Protein AF-A0A1S1TRV1-F1 (afdb_monomer_lite)

pLDDT: mean 74.4, std 16.66, range [45.53, 96.62]

Secondary structure (DSSP, 8-state):
--THHHHHHHHHHHHHHHHHHHHHHHHHHHHHHHHHHHHHHHHHHHHHHSSTTGGGSS---------TTS---SPPPP-

Structure (mmCIF, N/CA/C/O backbone):
data_AF-A0A1S1TRV1-F1
#
_entry.id   AF-A0A1S1TRV1-F1
#
loop_
_atom_site.group_PDB
_atom_site.id
_atom_site.type_symbol
_atom_site.label_atom_id
_atom_site.label_alt_id
_atom_site.label_comp_id
_atom_site.label_asym_id
_atom_site.label_entity_id
_atom_site.label_seq_id
_atom_site.pdbx_PDB_ins_code
_atom_site.Cartn_x
_atom_site.Cartn_y
_atom_site.Cartn_z
_atom_site.occupancy
_atom_site.B_iso_or_equiv
_atom_site.auth_seq_id
_atom_site.auth_comp_id
_atom_site.auth_asym_id
_atom_site.auth_atom_id
_atom_site.pdbx_PDB_model_num
ATOM 1 N N . MET A 1 1 ? -33.660 18.213 39.019 1.00 45.53 1 MET A N 1
ATOM 2 C CA . MET A 1 1 ? -33.313 17.993 37.598 1.00 45.53 1 MET A CA 1
ATOM 3 C C . MET A 1 1 ? -31.802 17.795 37.501 1.00 45.53 1 MET A C 1
ATOM 5 O O . MET A 1 1 ? -31.077 18.755 37.701 1.00 45.53 1 MET A O 1
ATOM 9 N N . THR A 1 2 ? -31.318 16.561 37.320 1.00 56.38 2 THR A N 1
ATOM 10 C CA . THR A 1 2 ? -29.876 16.197 37.381 1.00 56.38 2 THR A CA 1
ATOM 11 C C . THR A 1 2 ? -29.408 15.355 36.182 1.00 56.38 2 THR A C 1
ATOM 13 O O . THR A 1 2 ? -28.341 14.753 36.216 1.00 56.38 2 THR A O 1
ATOM 16 N N . THR A 1 3 ? -30.172 15.314 35.089 1.00 58.94 3 THR A N 1
ATOM 17 C CA . THR A 1 3 ? -29.944 14.383 33.966 1.00 58.94 3 THR A CA 1
ATOM 18 C C . THR A 1 3 ? -28.796 14.764 33.014 1.00 58.94 3 THR A C 1
ATOM 20 O O . THR A 1 3 ? -28.391 13.937 32.205 1.00 58.94 3 THR A O 1
ATOM 23 N N . GLY A 1 4 ? -28.210 15.964 33.114 1.00 62.19 4 GLY A N 1
ATOM 24 C CA . GLY A 1 4 ? -27.235 16.463 32.126 1.00 62.19 4 GLY A CA 1
ATOM 25 C C . GLY A 1 4 ? -25.794 15.933 32.239 1.00 62.19 4 GLY A C 1
ATOM 26 O O . GLY A 1 4 ? -25.034 16.011 31.274 1.00 62.19 4 GLY A O 1
ATOM 27 N N . THR A 1 5 ? -25.374 15.397 33.389 1.00 66.94 5 THR A N 1
ATOM 28 C CA . THR A 1 5 ? -23.976 14.955 33.594 1.00 66.94 5 THR A CA 1
ATOM 29 C C . THR A 1 5 ? -23.725 13.528 33.104 1.00 66.94 5 THR A C 1
ATOM 31 O O . THR A 1 5 ? -22.659 13.243 32.555 1.00 66.94 5 THR A O 1
ATOM 34 N N . ALA A 1 6 ? -24.715 12.644 33.243 1.00 67.25 6 ALA A N 1
ATOM 35 C CA . ALA A 1 6 ? -24.616 11.244 32.834 1.00 67.25 6 ALA A CA 1
ATOM 36 C C . ALA A 1 6 ? -24.613 11.079 31.302 1.00 67.25 6 ALA A C 1
ATOM 38 O O . ALA A 1 6 ? -23.795 10.333 30.761 1.00 67.25 6 ALA A O 1
ATOM 39 N N . GLU A 1 7 ? -25.461 11.827 30.591 1.00 71.94 7 GLU A N 1
ATOM 40 C CA . GLU A 1 7 ? -25.560 11.773 29.125 1.00 71.94 7 GLU A CA 1
ATOM 41 C C . GLU A 1 7 ? -24.273 12.251 28.437 1.00 71.94 7 GLU A C 1
ATOM 43 O O . GLU A 1 7 ? -23.771 11.623 27.503 1.00 71.94 7 GLU A O 1
ATOM 48 N N . ARG A 1 8 ? -23.676 13.331 28.957 1.00 75.31 8 ARG A N 1
ATOM 49 C CA . ARG A 1 8 ? -22.423 13.883 28.430 1.00 75.31 8 ARG A CA 1
ATOM 50 C C . ARG A 1 8 ? -21.242 12.931 28.612 1.00 75.31 8 ARG A C 1
ATOM 52 O O . ARG A 1 8 ? -20.377 12.864 27.741 1.00 75.31 8 ARG A O 1
ATOM 59 N N . SER A 1 9 ? -21.201 12.204 29.727 1.00 77.31 9 SER A N 1
ATOM 60 C CA . SER A 1 9 ? -20.173 11.189 29.976 1.00 77.31 9 SER A CA 1
ATOM 61 C C . SER A 1 9 ? -20.282 10.032 28.977 1.00 77.31 9 SER A C 1
ATOM 63 O O . SER A 1 9 ? -19.285 9.655 28.361 1.00 77.31 9 SER A O 1
ATOM 65 N N . LYS A 1 10 ? -21.506 9.545 28.739 1.00 78.12 10 LYS A N 1
ATOM 66 C CA . LYS A 1 10 ? -21.781 8.449 27.801 1.00 78.12 10 LYS A CA 1
ATOM 67 C C . LYS A 1 10 ? -21.443 8.805 26.350 1.00 78.12 10 LYS A C 1
ATOM 69 O O . LYS A 1 10 ? -20.797 8.026 25.661 1.00 78.12 10 LYS A O 1
ATOM 74 N N . ASN A 1 11 ? -21.802 10.007 25.902 1.00 82.25 11 ASN A N 1
ATOM 75 C CA . ASN A 1 11 ? -21.459 10.468 24.554 1.00 82.25 11 ASN A CA 1
ATOM 76 C C . ASN A 1 11 ? -19.931 10.518 24.359 1.00 82.25 11 ASN A C 1
ATOM 78 O O . ASN A 1 11 ? -19.395 10.032 23.367 1.00 82.25 11 ASN A O 1
ATOM 82 N N . ARG A 1 12 ? -19.187 11.018 25.354 1.00 79.56 12 ARG A N 1
ATOM 83 C CA . ARG A 1 12 ? -17.721 11.048 25.281 1.00 79.56 12 ARG A CA 1
ATOM 84 C C . ARG A 1 12 ? -17.103 9.658 25.191 1.00 79.56 12 ARG A C 1
ATOM 86 O O . ARG A 1 12 ? -16.178 9.483 24.404 1.00 79.56 12 ARG A O 1
ATOM 93 N N . SER A 1 13 ? -17.566 8.688 25.975 1.00 80.06 13 SER A N 1
ATOM 94 C CA . SER A 1 13 ? -17.037 7.323 25.887 1.00 80.06 13 SER A CA 1
ATOM 95 C C . SER A 1 13 ? -17.357 6.677 24.537 1.00 80.06 13 SER A C 1
ATOM 97 O O . SER A 1 13 ? -16.471 6.061 23.950 1.00 80.06 13 SER A O 1
ATOM 99 N N . GLU A 1 14 ? -18.555 6.883 23.987 1.00 80.19 14 GLU A N 1
ATOM 100 C CA . GLU A 1 14 ? -18.923 6.404 22.645 1.00 80.19 14 GLU A CA 1
ATOM 101 C C . GLU A 1 14 ? -18.064 7.036 21.538 1.00 80.19 14 GLU A C 1
ATOM 103 O O . GLU A 1 14 ? -17.565 6.327 20.661 1.00 80.19 14 GLU A O 1
ATOM 108 N N . VAL A 1 15 ? -17.802 8.345 21.613 1.00 86.00 15 VAL A N 1
ATOM 109 C CA . VAL A 1 15 ? -16.914 9.050 20.673 1.00 86.00 15 VAL A CA 1
ATOM 110 C C . VAL A 1 15 ? -15.487 8.504 20.733 1.00 86.00 15 VAL A C 1
ATOM 112 O O . VAL A 1 15 ? -14.884 8.258 19.690 1.00 86.00 15 VAL A O 1
ATOM 115 N N . LEU A 1 16 ? -14.944 8.260 21.930 1.00 83.12 16 LEU A N 1
ATOM 116 C CA . LEU A 1 16 ? -13.595 7.702 22.089 1.00 83.12 16 LEU A CA 1
ATOM 117 C C . LEU A 1 16 ? -13.492 6.275 21.529 1.00 83.12 16 LEU A C 1
ATOM 119 O O . LEU A 1 16 ? -12.498 5.926 20.887 1.00 83.12 16 LEU A O 1
ATOM 123 N N . VAL A 1 17 ? -14.526 5.453 21.735 1.00 85.69 17 VAL A N 1
ATOM 124 C CA . VAL A 1 17 ? -14.607 4.100 21.162 1.00 85.69 17 VAL A CA 1
ATOM 125 C C . VAL A 1 17 ? -14.675 4.163 19.632 1.00 85.69 17 VAL A C 1
ATOM 127 O O . VAL A 1 17 ? -13.954 3.420 18.959 1.00 85.69 17 VAL A O 1
ATOM 130 N N . SER A 1 18 ? -15.476 5.081 19.086 1.00 89.81 18 SER A N 1
ATOM 131 C CA . SER A 1 18 ? -15.605 5.330 17.644 1.00 89.81 18 SER A CA 1
ATOM 132 C C . SER A 1 18 ? -14.278 5.760 17.011 1.00 89.81 18 SER A C 1
ATOM 134 O O . SER A 1 18 ? -13.832 5.183 16.017 1.00 89.81 18 SER A O 1
ATOM 136 N N . GLU A 1 19 ? -13.575 6.706 17.628 1.00 91.12 19 GLU A N 1
ATOM 137 C CA . GLU A 1 19 ? -12.296 7.205 17.128 1.00 91.12 19 GLU A CA 1
ATOM 138 C C . GLU A 1 19 ? -11.212 6.115 17.137 1.00 91.12 19 GLU A C 1
ATOM 140 O O . GLU A 1 19 ? -10.472 5.940 16.163 1.00 91.12 19 GLU A O 1
ATOM 145 N N . ALA A 1 20 ? -11.128 5.329 18.214 1.00 93.12 20 ALA A N 1
ATOM 146 C CA . ALA A 1 20 ? -10.199 4.207 18.295 1.00 93.12 20 ALA A CA 1
ATOM 147 C C . ALA A 1 20 ? -10.480 3.150 17.212 1.00 93.12 20 ALA A C 1
ATOM 149 O O . ALA A 1 20 ? -9.544 2.576 16.650 1.00 93.12 20 ALA A O 1
ATOM 150 N N . GLN A 1 21 ? -11.753 2.910 16.889 1.00 93.25 21 GLN A N 1
ATOM 151 C CA . GLN A 1 21 ? -12.149 2.019 15.801 1.00 93.25 21 GLN A CA 1
ATOM 152 C C . GLN A 1 21 ? -11.747 2.582 14.432 1.00 93.25 21 GLN A C 1
ATOM 154 O O . GLN A 1 21 ? -11.111 1.874 13.650 1.00 93.25 21 GLN A O 1
ATOM 159 N N . ALA A 1 22 ? -12.010 3.866 14.179 1.00 94.44 22 ALA A N 1
ATOM 160 C CA . ALA A 1 22 ? -11.634 4.534 12.935 1.00 94.44 22 ALA A CA 1
ATOM 161 C C . ALA A 1 22 ? -10.116 4.496 12.688 1.00 94.44 22 ALA A C 1
ATOM 163 O O . ALA A 1 22 ? -9.672 4.175 11.584 1.00 94.44 22 ALA A O 1
ATOM 164 N N . ARG A 1 23 ? -9.305 4.731 13.730 1.00 95.81 23 ARG A N 1
ATOM 165 C CA . ARG A 1 23 ? -7.837 4.610 13.663 1.00 95.81 23 ARG A CA 1
ATOM 166 C C . ARG A 1 23 ? -7.392 3.203 13.262 1.00 95.81 23 ARG A C 1
ATOM 168 O O . ARG A 1 23 ? -6.541 3.055 12.388 1.00 95.81 23 ARG A O 1
ATOM 175 N N . ARG A 1 24 ? -7.972 2.161 13.872 1.00 95.75 24 ARG A N 1
ATOM 176 C CA . ARG A 1 24 ? -7.654 0.761 13.533 1.00 95.75 24 ARG A CA 1
ATOM 177 C C . ARG A 1 24 ? -8.000 0.442 12.087 1.00 95.75 24 ARG A C 1
ATOM 179 O O . ARG A 1 24 ? -7.217 -0.209 11.402 1.00 95.75 24 ARG A O 1
ATOM 186 N N . ASP A 1 25 ? -9.154 0.894 11.618 1.00 95.25 25 ASP A N 1
ATOM 187 C CA . ASP A 1 25 ? -9.606 0.601 10.262 1.00 95.25 25 ASP A CA 1
ATOM 188 C C . ASP A 1 25 ? -8.797 1.364 9.207 1.00 95.25 25 ASP A C 1
ATOM 190 O O . ASP A 1 25 ? -8.495 0.805 8.149 1.00 95.25 25 ASP A O 1
ATOM 194 N N . PHE A 1 26 ? -8.347 2.583 9.518 1.00 95.50 26 PHE A N 1
ATOM 195 C CA . PHE A 1 26 ? -7.353 3.287 8.710 1.00 95.50 26 PHE A CA 1
ATOM 196 C C . PHE A 1 26 ? -6.048 2.493 8.620 1.00 95.50 26 PHE A C 1
ATOM 198 O O . PHE A 1 26 ? -5.596 2.205 7.515 1.00 95.50 26 PHE A O 1
ATOM 205 N N . LEU A 1 27 ? -5.475 2.069 9.751 1.00 96.25 27 LEU A N 1
ATOM 206 C CA . LEU A 1 27 ? -4.218 1.314 9.769 1.00 96.25 27 LEU A CA 1
ATOM 207 C C . LEU A 1 27 ? -4.328 -0.031 9.043 1.00 96.25 27 LEU A C 1
ATOM 209 O O . LEU A 1 27 ? -3.409 -0.408 8.323 1.00 96.25 27 LEU A O 1
ATOM 213 N N . LYS A 1 28 ? -5.461 -0.735 9.153 1.00 95.12 28 LYS A N 1
ATOM 214 C CA . LYS A 1 28 ? -5.714 -1.962 8.377 1.00 95.12 28 LYS A CA 1
ATOM 215 C C . LYS A 1 28 ? -5.685 -1.700 6.870 1.00 95.12 28 LYS A C 1
ATOM 217 O O . LYS A 1 28 ? -5.132 -2.503 6.122 1.00 95.12 28 LYS A O 1
ATOM 222 N N . LYS A 1 29 ? -6.285 -0.596 6.413 1.00 94.38 29 LYS A N 1
ATOM 223 C CA . LYS A 1 29 ? -6.282 -0.208 4.994 1.00 94.38 29 LYS A CA 1
ATOM 224 C C . LYS A 1 29 ? -4.890 0.247 4.554 1.00 94.38 29 LYS A C 1
ATOM 226 O O . LYS A 1 29 ? -4.365 -0.282 3.581 1.00 94.38 29 LYS A O 1
ATOM 231 N N . ALA A 1 30 ? -4.274 1.163 5.298 1.00 92.69 30 ALA A N 1
ATOM 232 C CA . ALA A 1 30 ? -2.946 1.699 5.017 1.00 92.69 30 ALA A CA 1
ATOM 233 C C . ALA A 1 30 ? -1.869 0.604 5.017 1.00 92.69 30 ALA A C 1
ATOM 235 O O . ALA A 1 30 ? 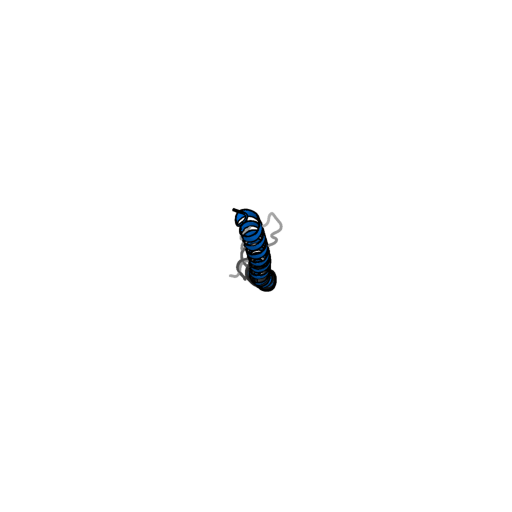-1.035 0.574 4.121 1.00 92.69 30 ALA A O 1
ATOM 236 N N . GLY A 1 31 ? -1.931 -0.347 5.952 1.00 94.44 31 GLY A N 1
ATOM 237 C CA . GLY A 1 31 ? -1.008 -1.480 6.020 1.00 94.44 31 GLY A CA 1
ATOM 238 C C . GLY A 1 31 ? -1.076 -2.388 4.789 1.00 94.44 31 GLY A C 1
ATOM 239 O O . GLY A 1 31 ? -0.040 -2.824 4.295 1.00 94.44 31 GLY A O 1
ATOM 240 N N . ARG A 1 32 ? -2.273 -2.615 4.227 1.00 93.94 32 ARG A N 1
ATOM 241 C CA . ARG A 1 32 ? -2.422 -3.358 2.961 1.00 93.94 32 ARG A CA 1
ATOM 242 C C . ARG A 1 32 ? -1.751 -2.633 1.797 1.00 93.94 32 ARG A C 1
ATOM 244 O O . ARG A 1 32 ? -1.044 -3.270 1.025 1.00 93.94 32 ARG A O 1
ATOM 251 N N . PHE A 1 33 ? -1.923 -1.314 1.695 1.00 93.94 33 PHE A N 1
ATOM 252 C CA . PHE A 1 33 ? -1.209 -0.519 0.692 1.00 93.94 33 PHE A CA 1
ATOM 253 C C . PHE A 1 33 ? 0.304 -0.562 0.921 1.00 93.94 33 PHE A C 1
ATOM 255 O O . PHE A 1 33 ? 1.052 -0.805 -0.018 1.00 93.94 33 PHE A O 1
ATOM 262 N N . ALA A 1 34 ? 0.764 -0.411 2.162 1.00 95.44 34 ALA A N 1
ATOM 263 C CA . ALA A 1 34 ? 2.186 -0.451 2.491 1.00 95.44 34 ALA A CA 1
ATOM 264 C C . ALA A 1 34 ? 2.851 -1.789 2.119 1.00 95.44 34 ALA A C 1
ATOM 266 O O . ALA A 1 34 ? 4.006 -1.791 1.711 1.00 95.44 34 ALA A O 1
ATOM 267 N N . ALA A 1 35 ? 2.131 -2.911 2.213 1.00 96.56 35 ALA A N 1
ATOM 268 C CA . ALA A 1 35 ? 2.648 -4.222 1.822 1.00 96.56 35 ALA A CA 1
ATOM 269 C C . ALA A 1 35 ? 2.709 -4.427 0.296 1.00 96.56 35 ALA A C 1
ATOM 271 O O . ALA A 1 35 ? 3.619 -5.087 -0.197 1.00 96.56 35 ALA A O 1
ATOM 272 N N . VAL A 1 36 ? 1.748 -3.882 -0.457 1.00 96.31 36 VAL A N 1
ATOM 273 C CA . VAL A 1 36 ? 1.611 -4.132 -1.906 1.00 96.31 36 VAL A CA 1
ATOM 274 C C . VAL A 1 36 ? 2.361 -3.101 -2.753 1.00 96.31 36 VAL A C 1
ATOM 276 O O . VAL A 1 36 ? 2.883 -3.440 -3.816 1.00 96.31 36 VAL A O 1
ATOM 279 N N . THR A 1 37 ? 2.458 -1.854 -2.291 1.00 96.62 37 THR A N 1
ATOM 280 C CA . THR A 1 37 ? 3.036 -0.749 -3.067 1.00 96.62 37 THR A CA 1
ATOM 281 C C . THR A 1 37 ? 4.530 -0.934 -3.369 1.00 96.62 37 THR A C 1
ATOM 283 O O . THR A 1 37 ? 4.886 -0.801 -4.540 1.00 96.62 37 THR A O 1
ATOM 286 N N . PRO A 1 38 ? 5.419 -1.282 -2.412 1.00 94.88 38 PRO A N 1
ATOM 287 C CA . PRO A 1 38 ? 6.838 -1.458 -2.723 1.00 94.88 38 PRO A CA 1
ATOM 288 C C . PRO A 1 38 ? 7.097 -2.581 -3.745 1.00 94.88 38 PRO A C 1
ATOM 290 O O . PRO A 1 38 ? 7.801 -2.315 -4.723 1.00 94.88 38 PRO A O 1
ATOM 293 N N . PRO A 1 39 ? 6.497 -3.787 -3.630 1.00 90.56 39 PRO A N 1
ATOM 294 C CA . PRO A 1 39 ? 6.613 -4.813 -4.668 1.00 90.56 39 PRO A CA 1
ATOM 295 C C . PRO A 1 39 ? 6.050 -4.378 -6.027 1.00 90.56 39 PRO A C 1
ATOM 297 O O . PRO A 1 39 ? 6.699 -4.593 -7.047 1.00 90.56 39 PRO A O 1
ATOM 300 N N . ALA A 1 40 ? 4.878 -3.733 -6.062 1.00 94.12 40 ALA A N 1
ATOM 301 C CA . ALA A 1 40 ? 4.253 -3.300 -7.312 1.00 94.12 40 ALA A CA 1
ATOM 302 C C . ALA A 1 40 ? 5.086 -2.236 -8.044 1.00 94.12 40 ALA A C 1
ATOM 304 O O . ALA A 1 40 ? 5.329 -2.364 -9.243 1.00 94.12 40 ALA A O 1
ATOM 305 N N . ILE A 1 41 ? 5.572 -1.220 -7.323 1.00 94.38 41 ILE A N 1
ATOM 306 C CA . ILE A 1 41 ? 6.468 -0.195 -7.879 1.00 94.38 41 ILE A CA 1
ATOM 307 C C . ILE A 1 41 ? 7.783 -0.829 -8.336 1.00 94.38 41 ILE A C 1
ATOM 309 O O . ILE A 1 41 ? 8.280 -0.480 -9.401 1.00 94.38 41 ILE A O 1
ATOM 313 N N . THR A 1 42 ? 8.326 -1.785 -7.578 1.00 92.06 42 THR A N 1
ATOM 314 C CA . THR A 1 42 ? 9.555 -2.498 -7.958 1.00 92.06 42 THR A CA 1
ATOM 315 C C . THR A 1 42 ? 9.368 -3.277 -9.255 1.00 92.06 42 THR A C 1
ATOM 317 O O . THR A 1 42 ? 10.215 -3.187 -10.138 1.00 92.06 42 THR A O 1
ATOM 320 N N . LEU A 1 43 ? 8.257 -4.001 -9.415 1.00 91.56 43 LEU A N 1
ATOM 321 C CA . LEU A 1 43 ? 7.945 -4.701 -10.662 1.00 91.56 43 LEU A CA 1
ATOM 322 C C . LEU A 1 43 ? 7.743 -3.717 -11.818 1.00 91.56 43 LEU A C 1
ATOM 324 O O . LEU A 1 43 ? 8.328 -3.904 -12.881 1.00 91.56 43 LEU A O 1
ATOM 328 N N . L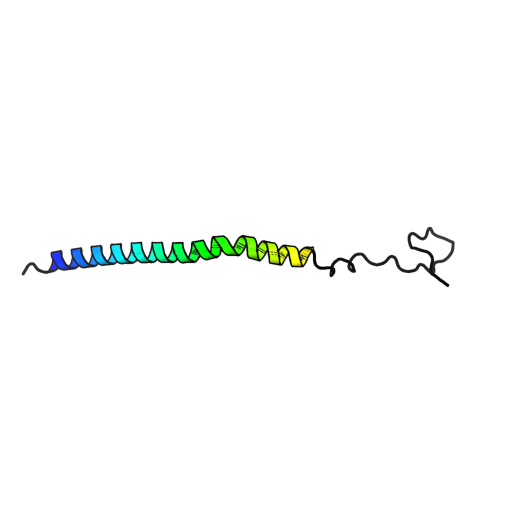EU A 1 44 ? 6.987 -2.636 -11.615 1.00 88.50 44 LEU A N 1
ATOM 329 C CA . LEU A 1 44 ? 6.780 -1.603 -12.632 1.00 88.50 44 LEU A CA 1
ATOM 330 C C . LEU A 1 44 ? 8.109 -0.968 -13.078 1.00 88.50 44 LEU A C 1
ATOM 332 O O . LEU A 1 44 ? 8.382 -0.871 -14.275 1.00 88.50 44 LEU A O 1
ATOM 336 N N . LEU A 1 45 ? 8.971 -0.592 -12.133 1.00 86.44 45 LEU A N 1
ATOM 337 C CA . LEU A 1 45 ? 10.291 -0.032 -12.417 1.00 86.44 45 LEU A CA 1
ATOM 338 C C . LEU A 1 45 ? 11.213 -1.068 -13.069 1.00 86.44 45 LEU A C 1
ATOM 340 O O . LEU A 1 45 ? 11.889 -0.752 -14.042 1.00 86.44 45 LEU A O 1
ATOM 344 N N . GLY A 1 46 ? 11.194 -2.311 -12.588 1.00 80.50 46 GLY A N 1
ATOM 345 C CA . GLY A 1 46 ? 11.937 -3.429 -13.161 1.00 80.50 46 GLY A CA 1
ATOM 346 C C . GLY A 1 46 ? 11.549 -3.683 -14.615 1.00 80.50 46 GLY A C 1
ATO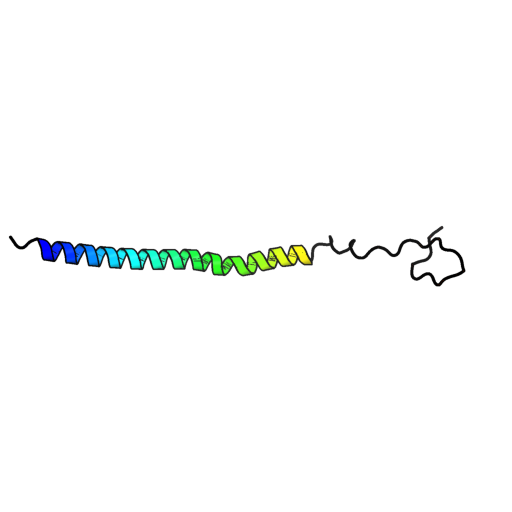M 347 O O . GLY A 1 46 ? 12.424 -3.808 -15.462 1.00 80.50 46 GLY A O 1
ATOM 348 N N . THR A 1 47 ? 10.256 -3.656 -14.948 1.00 77.06 47 THR A N 1
ATOM 349 C CA . THR A 1 47 ? 9.803 -3.737 -16.348 1.00 77.06 47 THR A CA 1
ATOM 350 C C . THR A 1 47 ? 10.170 -2.497 -17.163 1.00 77.06 47 THR A C 1
ATOM 352 O O . THR A 1 47 ? 10.467 -2.636 -18.342 1.00 77.06 47 THR A O 1
ATOM 355 N N . SER A 1 48 ? 10.217 -1.302 -16.563 1.00 60.44 48 SER A N 1
ATOM 356 C CA . SER A 1 48 ? 10.612 -0.068 -17.260 1.00 60.44 48 SER A CA 1
ATOM 357 C C . SER A 1 48 ? 12.112 -0.040 -17.586 1.00 60.44 48 SER A C 1
ATOM 359 O O . SER A 1 48 ? 12.490 0.344 -18.689 1.00 60.44 48 SER A O 1
ATOM 361 N N . LEU A 1 49 ? 12.966 -0.485 -16.657 1.00 60.34 49 LEU A N 1
ATOM 362 C CA . LEU A 1 49 ? 14.429 -0.509 -16.805 1.00 60.34 49 LEU A CA 1
ATOM 363 C C . LEU A 1 49 ? 14.948 -1.759 -17.540 1.00 60.34 49 LEU A C 1
ATOM 365 O O . LEU A 1 49 ? 16.006 -1.698 -18.157 1.00 60.34 49 LEU A O 1
ATOM 369 N N . ASN A 1 50 ? 14.208 -2.875 -17.505 1.00 55.41 50 ASN A N 1
ATOM 370 C CA . ASN A 1 50 ? 14.510 -4.115 -18.238 1.00 55.41 50 ASN A CA 1
ATOM 371 C C . ASN A 1 50 ? 13.718 -4.238 -19.558 1.00 55.41 50 ASN A C 1
ATOM 373 O O . ASN A 1 50 ? 13.792 -5.261 -20.238 1.00 55.41 50 ASN A O 1
ATOM 377 N N . SER A 1 51 ? 12.941 -3.220 -19.943 1.00 46.09 51 SER A N 1
ATOM 378 C CA . SER A 1 51 ? 12.321 -3.174 -21.267 1.00 46.09 51 SER A CA 1
ATOM 379 C C . SER A 1 51 ? 13.396 -2.920 -22.320 1.00 46.09 51 SER A C 1
ATOM 381 O O . SER A 1 51 ? 14.152 -1.949 -22.250 1.00 46.09 51 SER A O 1
ATOM 383 N N . SER A 1 52 ? 13.420 -3.755 -23.358 1.00 51.59 52 SER A N 1
ATOM 384 C CA . SER A 1 52 ? 14.258 -3.618 -24.555 1.00 51.59 52 SER A CA 1
ATOM 385 C C . SER A 1 52 ? 13.960 -2.356 -25.398 1.00 51.59 52 SER A C 1
ATOM 387 O O . SER A 1 52 ? 14.279 -2.320 -26.582 1.00 51.59 52 SER A O 1
ATOM 389 N N . ALA A 1 53 ? 13.380 -1.302 -24.816 1.00 54.47 53 ALA A N 1
ATOM 390 C CA . ALA A 1 53 ? 13.286 0.035 -25.399 1.00 54.47 53 ALA A CA 1
ATOM 391 C C . ALA A 1 53 ? 14.622 0.809 -25.316 1.00 54.47 53 ALA A C 1
ATOM 393 O O . ALA A 1 53 ? 14.917 1.615 -26.195 1.00 54.47 53 ALA A O 1
ATOM 394 N N . ILE A 1 54 ? 15.483 0.514 -24.330 1.00 49.34 54 ILE A N 1
ATOM 395 C CA . ILE A 1 54 ? 16.837 1.103 -24.211 1.00 49.34 54 ILE A CA 1
ATOM 396 C C . ILE A 1 54 ? 17.869 0.356 -25.088 1.00 49.34 54 ILE A C 1
ATOM 398 O O . ILE A 1 54 ? 18.981 0.827 -25.283 1.00 49.34 54 ILE A O 1
ATOM 402 N N . ALA A 1 55 ? 17.505 -0.752 -25.742 1.00 49.78 55 ALA A N 1
ATOM 403 C CA . ALA A 1 55 ? 18.392 -1.455 -26.683 1.00 49.78 55 ALA A CA 1
ATOM 404 C C . ALA A 1 55 ? 18.524 -0.765 -28.064 1.00 49.78 55 ALA A C 1
ATOM 406 O O . ALA A 1 55 ? 19.261 -1.239 -28.926 1.00 49.78 55 ALA A O 1
ATOM 407 N N . LYS A 1 56 ? 17.817 0.355 -28.286 1.00 49.31 56 LYS A N 1
ATOM 408 C CA . LYS A 1 56 ? 17.938 1.210 -29.485 1.00 49.31 56 LYS A CA 1
ATOM 409 C C . LYS A 1 56 ? 18.412 2.641 -29.201 1.00 49.31 56 LYS A C 1
ATOM 411 O O . LYS A 1 56 ? 18.636 3.386 -30.147 1.00 49.31 56 LYS A O 1
ATOM 416 N N . SER A 1 57 ? 18.558 3.041 -27.934 1.00 56.25 57 SER A N 1
ATOM 417 C CA . SER A 1 57 ? 18.984 4.407 -27.575 1.00 56.25 57 SER A CA 1
ATOM 418 C C . SER A 1 57 ? 20.503 4.565 -27.465 1.00 56.25 57 SER A C 1
ATOM 420 O O . SER A 1 57 ? 20.993 5.686 -27.352 1.00 56.25 57 SER A O 1
ATOM 422 N N . GLY A 1 58 ? 21.261 3.468 -27.509 1.00 57.31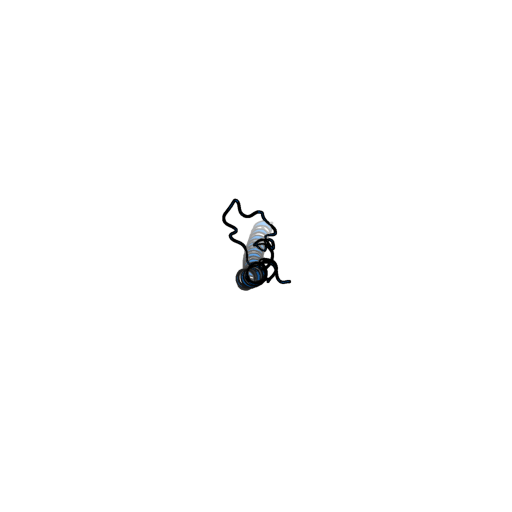 58 GLY A N 1
ATOM 423 C CA . GLY A 1 58 ? 22.646 3.524 -27.955 1.00 57.31 58 GLY A CA 1
ATOM 424 C C . GLY A 1 58 ? 22.604 3.609 -29.471 1.00 57.31 58 GLY A C 1
ATOM 425 O O . GLY A 1 58 ? 22.280 2.611 -30.116 1.00 57.31 58 GLY A O 1
ATOM 426 N N . GLY A 1 59 ? 22.829 4.805 -30.022 1.00 59.62 59 GLY A N 1
ATOM 427 C CA . GLY A 1 59 ? 22.880 5.007 -31.465 1.00 59.62 59 GLY A CA 1
ATOM 428 C C . GLY A 1 59 ? 23.725 3.910 -32.101 1.00 59.62 59 GLY A C 1
ATOM 429 O O . GLY A 1 59 ? 24.852 3.661 -31.673 1.00 59.62 59 GLY A O 1
ATOM 430 N N . TRP A 1 60 ? 23.159 3.211 -33.083 1.00 57.91 60 TRP A N 1
ATOM 431 C CA . TRP A 1 60 ? 23.959 2.319 -33.908 1.00 57.91 60 TRP A CA 1
ATOM 432 C C . TRP A 1 60 ? 25.093 3.165 -34.497 1.00 57.91 60 TRP A C 1
ATOM 434 O O . TRP A 1 60 ? 24.781 4.209 -35.081 1.00 57.91 60 TRP A O 1
ATOM 444 N N . PRO A 1 61 ? 26.379 2.788 -34.349 1.00 58.16 61 PRO A N 1
ATOM 445 C CA . PRO A 1 61 ? 27.423 3.432 -35.125 1.00 58.16 61 PRO A CA 1
ATOM 446 C C . PRO A 1 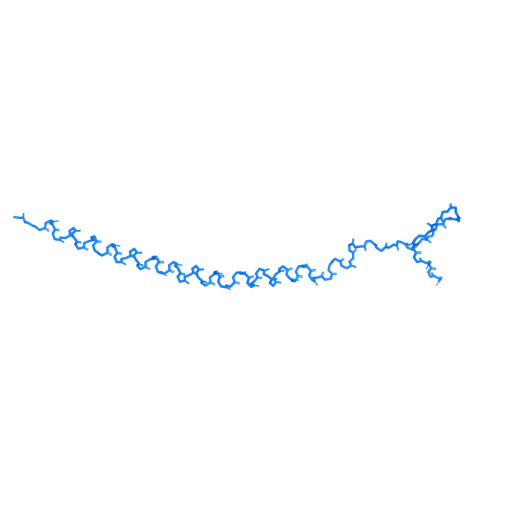61 ? 27.006 3.279 -36.585 1.00 58.16 61 PRO A C 1
ATOM 448 O O . PRO A 1 61 ? 26.829 2.159 -37.068 1.00 58.16 61 PRO A O 1
ATOM 451 N N . GLY A 1 62 ? 26.716 4.407 -37.237 1.00 58.81 62 GLY A N 1
ATOM 452 C CA . GLY A 1 62 ? 26.281 4.408 -38.624 1.00 58.81 62 GLY A CA 1
ATOM 453 C C . GLY A 1 62 ? 27.270 3.601 -39.458 1.00 58.81 62 GLY A C 1
ATOM 454 O O . GLY A 1 62 ? 28.471 3.613 -39.184 1.00 58.81 62 GLY A O 1
ATOM 455 N N . ASN A 1 63 ? 26.768 2.881 -40.460 1.00 59.41 63 ASN A N 1
ATOM 456 C CA . ASN A 1 63 ? 27.626 2.208 -41.426 1.00 59.41 63 ASN A CA 1
ATOM 457 C C . ASN A 1 63 ? 28.436 3.295 -42.144 1.00 59.41 63 ASN A C 1
ATOM 459 O O . ASN A 1 63 ? 27.912 3.989 -43.017 1.00 59.41 63 ASN A O 1
ATOM 463 N N . GLY A 1 64 ? 29.678 3.497 -41.708 1.00 54.84 64 GLY A N 1
ATOM 464 C CA . GLY A 1 64 ? 30.533 4.576 -42.175 1.00 54.84 64 GLY A CA 1
ATOM 465 C C . GLY A 1 64 ? 30.883 4.372 -43.640 1.00 54.84 64 GLY A C 1
ATOM 466 O O . GLY A 1 64 ? 31.709 3.528 -43.975 1.00 54.84 64 GLY A O 1
ATOM 467 N N . TRP A 1 65 ? 30.264 5.158 -44.514 1.00 58.28 65 TRP A N 1
A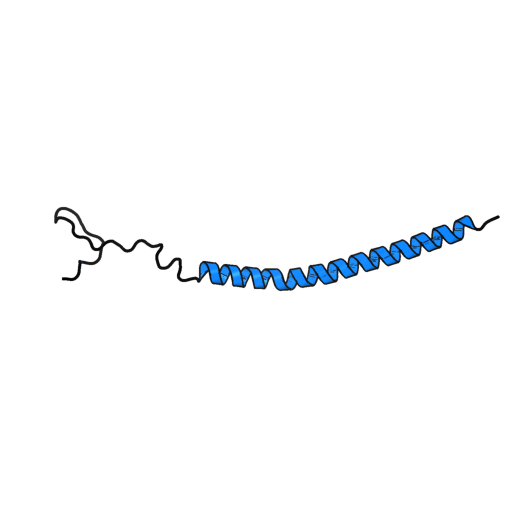TOM 468 C CA . TRP A 1 65 ? 30.845 5.496 -45.807 1.00 58.28 65 TRP A CA 1
ATOM 469 C C . TRP A 1 65 ? 31.566 6.819 -45.616 1.00 58.28 65 TRP A C 1
ATOM 471 O O . TRP A 1 65 ? 30.999 7.885 -45.840 1.00 58.28 65 TRP A O 1
ATOM 481 N N . GLY A 1 66 ? 32.792 6.747 -45.111 1.00 56.97 66 GLY A N 1
ATOM 482 C CA . GLY A 1 66 ? 33.634 7.920 -44.968 1.00 56.97 66 GLY A CA 1
ATOM 483 C C . GLY A 1 66 ? 34.912 7.801 -45.777 1.00 56.97 66 GLY A C 1
ATOM 484 O O . GLY A 1 66 ? 35.355 6.716 -46.158 1.00 56.97 66 GLY A O 1
ATOM 485 N N . ASP A 1 67 ? 35.469 8.961 -46.083 1.00 63.28 67 ASP A N 1
ATOM 486 C CA . ASP A 1 67 ? 36.717 9.105 -46.805 1.00 63.28 67 ASP A CA 1
ATOM 487 C C . ASP A 1 67 ? 37.909 8.592 -45.977 1.00 63.28 67 ASP A C 1
ATOM 489 O O . ASP A 1 67 ? 37.836 8.376 -44.765 1.00 63.28 67 ASP A O 1
ATOM 493 N N . LYS A 1 68 ? 39.036 8.357 -46.654 1.00 64.12 68 LYS A N 1
ATOM 494 C CA . LYS A 1 68 ? 40.226 7.702 -46.081 1.00 64.12 68 LYS A CA 1
ATOM 495 C C . LYS A 1 68 ? 41.040 8.599 -45.136 1.00 64.12 68 LYS A C 1
ATOM 497 O O . LYS A 1 68 ? 42.097 8.179 -44.678 1.00 64.12 68 LYS A O 1
ATOM 502 N N . ASN A 1 69 ? 40.593 9.829 -44.884 1.00 61.66 69 ASN A N 1
ATOM 503 C CA . ASN A 1 69 ? 41.384 10.848 -44.192 1.00 61.66 69 ASN A CA 1
ATOM 504 C C . ASN A 1 69 ? 41.183 10.862 -42.669 1.00 61.66 69 ASN A C 1
ATOM 506 O O . ASN A 1 69 ? 41.793 11.679 -41.984 1.00 61.66 69 ASN A O 1
ATOM 510 N N . HIS A 1 70 ? 40.353 9.970 -42.120 1.00 62.84 70 HIS A N 1
ATOM 511 C CA . HIS A 1 70 ? 40.159 9.844 -40.677 1.00 62.84 70 HIS A CA 1
ATOM 512 C C . HIS A 1 70 ? 39.850 8.401 -40.247 1.00 62.84 70 HIS A C 1
ATOM 514 O O . HIS A 1 70 ? 39.457 7.559 -41.055 1.00 62.84 70 HIS A O 1
ATOM 520 N N . ILE A 1 71 ? 40.072 8.108 -38.960 1.00 62.12 71 ILE A N 1
ATOM 521 C CA . ILE A 1 71 ? 39.843 6.784 -38.370 1.00 62.12 71 ILE A CA 1
ATOM 522 C C . ILE A 1 71 ? 38.341 6.587 -38.161 1.00 62.12 71 ILE A C 1
ATOM 524 O O . ILE A 1 71 ? 37.712 7.287 -37.368 1.00 62.12 71 ILE A O 1
ATOM 528 N N . HIS A 1 72 ? 37.783 5.601 -38.857 1.00 61.28 72 HIS A N 1
ATOM 529 C CA . HIS A 1 72 ? 36.396 5.175 -38.698 1.00 61.28 72 HIS A CA 1
ATOM 530 C C . HIS A 1 72 ? 36.274 4.194 -37.535 1.00 61.28 72 HIS A C 1
ATOM 532 O O . HIS A 1 72 ? 36.927 3.154 -37.532 1.00 61.28 72 HIS A O 1
ATOM 538 N N . VAL A 1 73 ? 35.418 4.509 -36.558 1.00 64.69 73 VAL A N 1
ATOM 539 C CA . VAL A 1 73 ? 35.179 3.675 -35.357 1.00 64.69 73 VAL A CA 1
ATOM 540 C C . VAL A 1 73 ? 33.902 2.822 -35.476 1.00 64.69 73 VAL A C 1
ATOM 542 O O . VAL A 1 73 ? 33.402 2.291 -34.488 1.00 64.69 73 VAL A O 1
ATOM 545 N N . GLY A 1 74 ? 33.349 2.701 -36.687 1.00 61.88 74 GLY A N 1
ATOM 546 C CA . GLY A 1 74 ? 32.150 1.914 -36.989 1.00 61.88 74 GLY A CA 1
ATOM 547 C C . GLY A 1 74 ? 32.461 0.641 -37.786 1.00 61.88 74 GLY A C 1
ATOM 548 O O . GLY A 1 74 ? 33.490 0.573 -38.461 1.00 61.88 74 GLY A O 1
ATOM 549 N N . PRO A 1 75 ? 31.590 -0.382 -37.731 1.00 61.00 75 PRO A N 1
ATOM 550 C CA . PRO A 1 75 ? 31.763 -1.594 -38.523 1.00 61.00 75 PRO A CA 1
ATOM 551 C C . PRO A 1 75 ? 31.733 -1.279 -40.034 1.00 61.00 75 PRO A C 1
ATOM 553 O O . PRO A 1 75 ? 30.930 -0.450 -40.473 1.00 61.00 75 PRO A O 1
ATOM 556 N N . PRO A 1 76 ? 32.588 -1.928 -40.849 1.00 63.50 76 PRO A N 1
ATOM 557 C CA . PRO A 1 76 ? 32.624 -1.702 -42.290 1.00 63.50 76 PRO A CA 1
ATOM 558 C C . PRO A 1 76 ? 31.291 -2.093 -42.944 1.00 63.50 76 PRO A C 1
ATOM 560 O O . PRO A 1 76 ? 30.720 -3.143 -42.641 1.00 63.50 76 PRO A O 1
ATOM 563 N N . GLY A 1 77 ? 30.797 -1.244 -43.852 1.00 60.12 77 GLY A N 1
ATOM 564 C CA . GLY A 1 77 ? 29.562 -1.498 -44.596 1.00 60.12 77 GLY A CA 1
ATOM 565 C C . GLY A 1 77 ? 29.635 -2.809 -45.388 1.00 60.12 77 GLY A C 1
ATOM 566 O O . GLY A 1 77 ? 30.640 -3.099 -46.037 1.00 60.12 77 GLY A O 1
ATOM 567 N N . ARG A 1 78 ? 28.573 -3.619 -45.325 1.00 62.94 78 ARG A N 1
ATOM 568 C CA . ARG A 1 78 ? 28.453 -4.856 -46.113 1.00 62.94 78 ARG A CA 1
ATOM 569 C C . ARG A 1 78 ? 28.099 -4.511 -47.567 1.00 62.94 78 ARG A C 1
ATOM 571 O O . ARG A 1 78 ? 27.300 -3.603 -47.783 1.00 62.94 78 ARG A O 1
ATOM 578 N N . LYS A 1 79 ? 28.734 -5.199 -48.523 1.00 57.25 79 LYS A N 1
ATOM 579 C CA . LYS A 1 79 ? 28.439 -5.092 -49.961 1.00 57.25 79 LYS A CA 1
ATOM 580 C C . LYS A 1 79 ? 27.133 -5.781 -50.328 1.00 57.25 79 LYS A C 1
ATOM 582 O O . LYS A 1 79 ? 26.796 -6.768 -49.636 1.00 57.25 79 LYS A O 1
#

Radius of gyration: 34.12 Å; chains: 1; bounding box: 75×23×88 Å

Foldseek 3Di:
DPPPPVVVVVVVVVVVVVVVVVVVVVCVVVVVCVVVVVVVVVVVVCCVVPPCPVVPVPPQQPQDPDDPPDDRPHDHDDD

Sequence (79 aa):
MTTGTAERSKNRSEVLVSEAQARRDFLKKAGRFAAVTPPAITLLLGTSLNSSAIAKSGGWPGNGWGDKNHIHVGPPGRK